Protein AF-G9AC97-F1 (afdb_monomer)

Structure (mmCIF, N/CA/C/O backbone):
data_AF-G9AC97-F1
#
_entry.id   AF-G9AC97-F1
#
loop_
_atom_site.group_PDB
_atom_site.id
_atom_site.type_symbol
_atom_site.label_atom_id
_atom_site.label_alt_id
_atom_site.label_comp_id
_atom_site.label_asym_id
_atom_site.label_entity_id
_atom_site.label_seq_id
_atom_site.pdbx_PDB_ins_code
_atom_site.Cartn_x
_atom_site.Cartn_y
_atom_site.Cartn_z
_atom_site.occupancy
_atom_site.B_iso_or_equiv
_atom_site.auth_seq_id
_atom_site.auth_comp_id
_atom_site.auth_asym_id
_atom_site.auth_atom_id
_atom_site.pdbx_PDB_model_num
ATOM 1 N N . MET A 1 1 ? 3.518 -13.491 -16.924 1.00 42.19 1 MET A N 1
ATOM 2 C CA . MET A 1 1 ? 3.868 -12.393 -15.997 1.00 42.19 1 MET A CA 1
ATOM 3 C C . MET A 1 1 ? 3.693 -12.956 -14.603 1.00 42.19 1 MET A C 1
ATOM 5 O O . MET A 1 1 ? 2.711 -13.653 -14.395 1.00 42.19 1 MET A O 1
ATOM 9 N N . LYS A 1 2 ? 4.682 -12.822 -13.716 1.00 43.00 2 LYS A N 1
ATOM 10 C CA . LYS A 1 2 ? 4.619 -13.433 -12.383 1.00 43.00 2 LYS A CA 1
ATOM 11 C C . LYS A 1 2 ? 3.533 -12.688 -11.613 1.00 43.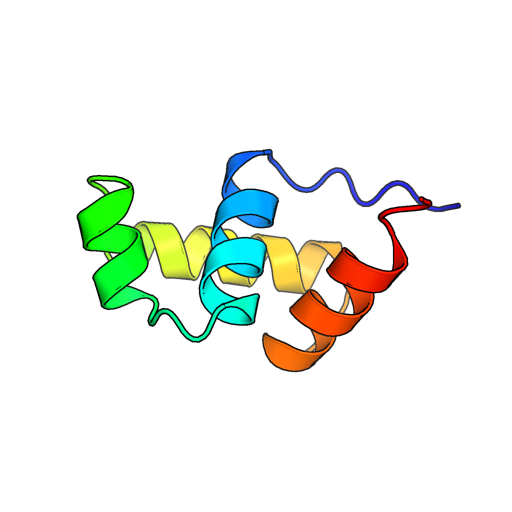00 2 LYS A C 1
ATOM 13 O O . LYS A 1 2 ? 3.754 -11.552 -11.215 1.00 43.00 2 LYS A O 1
ATOM 18 N N . GLU A 1 3 ? 2.346 -13.278 -11.518 1.00 50.94 3 GLU A N 1
ATOM 19 C CA . GLU A 1 3 ? 1.267 -12.758 -10.688 1.00 50.94 3 GLU A CA 1
ATOM 20 C C . GLU A 1 3 ? 1.790 -12.776 -9.256 1.00 50.94 3 GLU A C 1
ATOM 22 O O . GLU A 1 3 ? 1.815 -13.815 -8.600 1.00 50.94 3 GLU A O 1
ATOM 27 N N . TRP A 1 4 ? 2.315 -11.645 -8.785 1.00 59.62 4 TRP A N 1
ATOM 28 C CA . TRP A 1 4 ? 2.551 -11.482 -7.365 1.00 59.62 4 TRP A CA 1
ATOM 29 C C . TRP A 1 4 ? 1.179 -11.553 -6.711 1.00 59.62 4 TRP A C 1
ATOM 31 O O . TRP A 1 4 ? 0.374 -10.621 -6.813 1.00 59.62 4 TRP A O 1
ATOM 41 N N . THR A 1 5 ? 0.892 -12.701 -6.098 1.00 66.94 5 THR A N 1
ATOM 42 C CA . THR A 1 5 ? -0.338 -12.988 -5.358 1.00 66.94 5 THR A CA 1
ATOM 43 C C . THR A 1 5 ? -0.332 -12.211 -4.046 1.00 66.94 5 THR A C 1
ATOM 45 O O . THR A 1 5 ? -0.401 -12.776 -2.960 1.00 66.94 5 THR A O 1
ATOM 48 N N . LEU A 1 6 ? -0.190 -10.890 -4.143 1.00 69.56 6 LEU A N 1
ATOM 49 C CA . LEU A 1 6 ? -0.429 -9.992 -3.035 1.00 69.56 6 LEU A CA 1
ATOM 50 C C . LEU A 1 6 ? -1.872 -10.184 -2.598 1.00 69.56 6 LEU A C 1
ATOM 52 O O . LEU A 1 6 ? -2.795 -10.186 -3.424 1.00 69.56 6 LEU A O 1
ATOM 56 N N . SER A 1 7 ? -2.055 -10.312 -1.295 1.00 76.69 7 SER A N 1
ATOM 57 C CA . SER A 1 7 ? -3.376 -10.332 -0.695 1.00 76.69 7 SER A CA 1
ATOM 58 C C . SER A 1 7 ? -4.119 -9.041 -1.073 1.00 76.69 7 SER A C 1
ATOM 60 O O . SER A 1 7 ? -3.494 -7.984 -1.203 1.00 76.69 7 SER A O 1
ATOM 62 N N . PRO A 1 8 ? -5.456 -9.066 -1.211 1.00 79.00 8 PRO A N 1
ATOM 63 C CA . PRO A 1 8 ? -6.237 -7.864 -1.523 1.00 79.00 8 PRO A CA 1
ATOM 64 C C . PRO A 1 8 ? -5.939 -6.685 -0.582 1.00 79.00 8 PRO A C 1
ATOM 66 O O . PRO A 1 8 ? -5.909 -5.530 -1.006 1.00 79.00 8 PRO A O 1
ATOM 69 N N . LEU A 1 9 ? -5.645 -6.993 0.683 1.00 80.56 9 LEU A N 1
ATOM 70 C CA . LEU A 1 9 ? -5.238 -6.041 1.717 1.00 80.56 9 LEU A CA 1
ATOM 71 C C . LEU A 1 9 ? -3.876 -5.398 1.431 1.00 80.56 9 LEU A C 1
ATOM 73 O O . LEU A 1 9 ? -3.742 -4.182 1.502 1.00 80.56 9 LEU A O 1
ATOM 77 N N . GLU A 1 10 ? -2.885 -6.195 1.034 1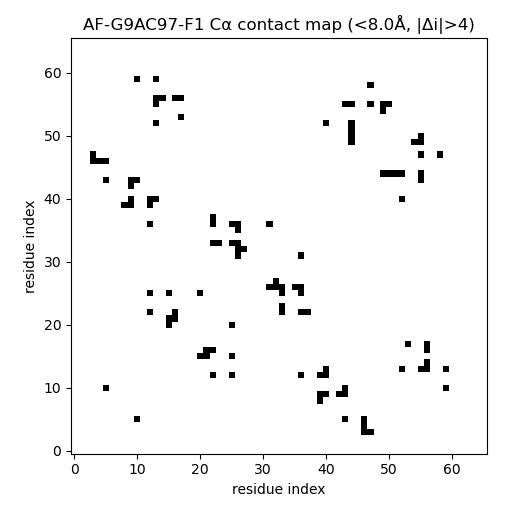.00 84.31 10 GLU A N 1
ATOM 78 C CA . GLU A 1 10 ? -1.534 -5.725 0.705 1.00 84.31 10 GLU A CA 1
ATOM 79 C C . GLU A 1 10 ? -1.567 -4.770 -0.495 1.00 84.31 10 GLU A C 1
ATOM 81 O O . GLU A 1 10 ? -0.971 -3.692 -0.457 1.00 84.31 10 GLU A O 1
ATOM 86 N N . LYS A 1 11 ? -2.350 -5.109 -1.530 1.00 83.00 11 LYS A N 1
ATOM 87 C CA . LYS A 1 11 ? -2.583 -4.224 -2.684 1.00 83.00 11 LYS A CA 1
ATOM 88 C C . LYS A 1 11 ? -3.281 -2.929 -2.278 1.00 83.00 11 LYS A C 1
ATOM 90 O O . LYS A 1 11 ? -2.908 -1.856 -2.744 1.00 83.00 11 LYS A O 1
ATOM 95 N N . THR A 1 12 ? -4.281 -3.023 -1.403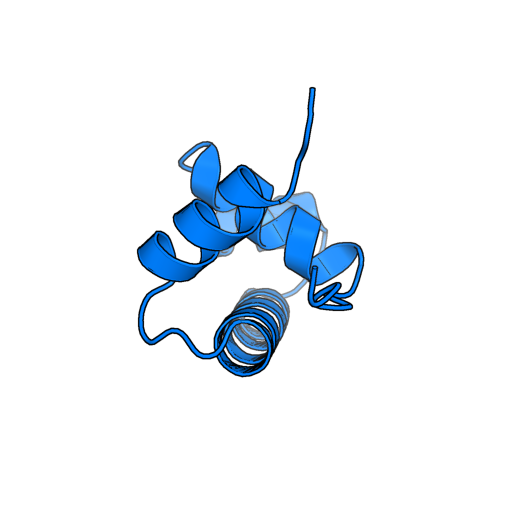 1.00 83.62 12 THR A N 1
ATOM 96 C CA . THR A 1 12 ? -5.033 -1.857 -0.921 1.00 83.62 12 THR A CA 1
ATOM 97 C C . THR A 1 12 ? -4.134 -0.917 -0.119 1.00 83.62 12 THR A C 1
ATOM 99 O O . THR A 1 12 ? -4.146 0.287 -0.370 1.00 83.62 12 THR A O 1
ATOM 102 N N . CYS A 1 13 ? -3.288 -1.456 0.763 1.00 85.31 13 CYS A N 1
ATOM 103 C CA . CYS A 1 13 ? -2.285 -0.693 1.505 1.00 85.31 13 CYS A CA 1
ATOM 104 C C . CYS A 1 13 ? -1.326 0.042 0.557 1.00 85.31 13 CYS A C 1
ATOM 106 O O . CYS A 1 13 ? -1.180 1.259 0.659 1.00 85.31 13 CYS A O 1
ATOM 108 N N . LEU A 1 14 ? -0.731 -0.662 -0.415 1.00 84.44 14 LEU A N 1
ATOM 109 C CA . LEU A 1 14 ? 0.165 -0.047 -1.403 1.00 84.44 14 LEU A CA 1
ATOM 110 C C . LEU A 1 14 ? -0.539 1.039 -2.227 1.00 84.44 14 LEU A C 1
ATOM 112 O O . LEU A 1 14 ? 0.030 2.106 -2.451 1.00 84.44 14 LEU A O 1
ATOM 116 N N . ARG A 1 15 ? -1.796 0.816 -2.624 1.00 84.75 15 ARG A N 1
ATOM 117 C CA . ARG A 1 15 ? -2.607 1.796 -3.360 1.00 84.75 15 ARG A CA 1
ATOM 118 C C . ARG A 1 15 ? -2.873 3.061 -2.546 1.00 84.75 15 ARG A C 1
ATOM 120 O O . ARG A 1 15 ? -2.829 4.161 -3.095 1.00 84.75 15 ARG A O 1
ATOM 127 N N . TRP A 1 16 ? -3.145 2.935 -1.249 1.00 87.50 16 TRP A N 1
ATOM 128 C CA . TRP A 1 16 ? -3.310 4.100 -0.383 1.00 87.50 16 TRP A CA 1
ATOM 129 C C . TRP A 1 16 ? -2.007 4.884 -0.221 1.00 87.50 16 TRP A C 1
ATOM 131 O O . TRP A 1 16 ? -2.036 6.110 -0.341 1.00 87.50 16 TRP A O 1
ATOM 141 N N . ILE A 1 17 ? -0.870 4.204 -0.034 1.00 85.25 17 ILE A N 1
ATOM 142 C CA . ILE A 1 17 ? 0.438 4.877 0.034 1.00 85.25 17 ILE A CA 1
ATOM 143 C C . ILE A 1 17 ? 0.777 5.549 -1.299 1.00 85.25 17 ILE A C 1
ATOM 145 O O . ILE A 1 17 ? 1.239 6.685 -1.307 1.00 85.25 17 ILE A O 1
ATOM 149 N N . SER A 1 18 ? 0.445 4.923 -2.432 1.00 82.44 18 SER A N 1
ATOM 150 C CA . SER A 1 18 ? 0.583 5.533 -3.762 1.00 82.44 18 SER A CA 1
ATOM 151 C C . SER A 1 18 ? -0.218 6.829 -3.917 1.00 82.44 18 SER A C 1
ATOM 153 O O . SER A 1 18 ? 0.132 7.676 -4.732 1.00 82.44 18 SER A O 1
ATOM 155 N N . ARG A 1 19 ? -1.300 6.989 -3.148 1.00 83.94 19 ARG A N 1
ATOM 156 C CA . ARG A 1 19 ? -2.120 8.208 -3.077 1.00 83.94 19 ARG A CA 1
ATOM 157 C C . ARG A 1 19 ? -1.595 9.243 -2.076 1.00 83.94 19 ARG A C 1
ATOM 159 O O . ARG A 1 19 ? -2.244 10.268 -1.889 1.00 83.94 19 ARG A O 1
ATOM 166 N N . GLY A 1 20 ? -0.460 8.982 -1.428 1.00 85.44 20 GLY A N 1
ATOM 167 C CA . GLY A 1 20 ? 0.138 9.858 -0.422 1.00 85.44 20 GLY A CA 1
ATOM 168 C C . GLY A 1 20 ? -0.434 9.692 0.988 1.00 85.44 20 GLY A C 1
ATOM 169 O O . GLY A 1 20 ? -0.189 10.546 1.834 1.00 85.44 20 GLY A O 1
ATOM 170 N N . ARG A 1 21 ? -1.194 8.620 1.262 1.00 87.12 21 ARG A N 1
ATOM 171 C CA . ARG A 1 21 ? -1.638 8.303 2.629 1.00 87.12 21 ARG A CA 1
ATOM 172 C C . ARG A 1 21 ? -0.504 7.683 3.430 1.00 87.12 21 ARG A C 1
ATOM 174 O O . ARG A 1 21 ? 0.256 6.858 2.925 1.00 87.12 21 ARG A O 1
ATOM 181 N N . THR A 1 22 ? -0.455 8.010 4.711 1.00 87.94 22 THR A N 1
ATOM 182 C CA . THR A 1 22 ? 0.473 7.384 5.658 1.00 87.94 22 THR A CA 1
ATOM 183 C C . THR A 1 22 ? -0.083 6.074 6.223 1.00 87.94 22 THR A C 1
ATOM 185 O O . THR A 1 22 ? -1.292 5.862 6.274 1.00 87.94 22 THR A O 1
ATOM 188 N N . VAL A 1 23 ? 0.799 5.197 6.713 1.00 88.38 23 VAL A N 1
ATOM 189 C CA . VAL A 1 23 ? 0.428 3.923 7.363 1.00 88.38 23 VAL A CA 1
ATOM 190 C C . VAL A 1 23 ? -0.565 4.137 8.513 1.00 88.38 23 VAL A C 1
ATOM 192 O O . VAL A 1 23 ? -1.513 3.372 8.656 1.00 88.38 23 VAL A O 1
ATOM 195 N N . ALA A 1 24 ? -0.398 5.209 9.292 1.00 88.75 24 ALA A N 1
ATOM 196 C CA . ALA A 1 24 ? -1.292 5.553 10.398 1.00 88.75 24 ALA A CA 1
ATOM 197 C C . ALA A 1 24 ? -2.705 5.946 9.931 1.00 88.75 24 ALA A C 1
ATOM 199 O O . ALA A 1 24 ? -3.703 5.561 10.544 1.00 88.75 24 ALA A O 1
ATOM 200 N N . GLU A 1 25 ? -2.808 6.674 8.818 1.00 89.75 25 GLU A N 1
ATOM 201 C CA . GLU A 1 25 ? -4.101 6.983 8.207 1.00 89.75 25 GLU A CA 1
ATOM 202 C C . GLU A 1 25 ? -4.749 5.739 7.611 1.00 89.75 25 GLU A C 1
ATOM 204 O O . GLU A 1 25 ? -5.947 5.547 7.771 1.00 89.75 25 GLU A O 1
ATOM 209 N N . ILE A 1 26 ? -3.970 4.881 6.950 1.00 89.75 26 ILE A N 1
ATOM 210 C CA . ILE A 1 26 ? -4.468 3.624 6.379 1.00 89.75 26 ILE A CA 1
ATOM 211 C C . ILE A 1 26 ? -4.993 2.719 7.487 1.00 89.75 26 ILE A C 1
ATOM 213 O O . ILE A 1 26 ? -6.088 2.188 7.359 1.00 89.75 26 ILE A O 1
ATOM 217 N N . ALA A 1 27 ? -4.261 2.604 8.593 1.00 90.06 27 ALA A N 1
ATOM 218 C CA . ALA A 1 27 ? -4.689 1.879 9.782 1.00 90.06 27 ALA A CA 1
ATOM 219 C C . ALA A 1 27 ? -6.033 2.414 10.299 1.00 90.06 27 ALA A C 1
ATOM 221 O O . ALA A 1 27 ? -6.967 1.648 10.526 1.00 90.06 27 ALA A O 1
ATOM 222 N N . SER A 1 28 ? -6.168 3.740 10.367 1.00 90.69 28 SER A N 1
ATOM 223 C CA . SER A 1 28 ? -7.415 4.402 10.765 1.00 90.69 28 SER A CA 1
ATOM 224 C C . SER A 1 28 ? -8.563 4.168 9.768 1.00 90.69 28 SER A C 1
ATOM 226 O O . SER A 1 28 ? -9.709 4.026 10.184 1.00 90.69 28 SER A O 1
ATOM 228 N N . LEU A 1 29 ? -8.274 4.105 8.463 1.00 87.38 29 LEU A N 1
ATOM 229 C CA . LEU A 1 29 ? -9.258 3.875 7.395 1.00 87.38 29 LEU A CA 1
ATOM 230 C C . LEU A 1 29 ? -9.712 2.414 7.301 1.00 87.38 29 LEU A C 1
ATOM 232 O O . LEU A 1 29 ? -10.893 2.154 7.093 1.00 87.38 29 LEU A O 1
ATOM 236 N N . GLU A 1 30 ? -8.784 1.468 7.431 1.00 85.06 30 GLU A N 1
ATOM 237 C CA . GLU A 1 30 ? -9.076 0.031 7.438 1.00 85.06 30 GLU A CA 1
ATOM 238 C C . GLU A 1 30 ? -9.612 -0.460 8.790 1.00 85.06 30 GLU A C 1
ATOM 240 O O . GLU A 1 30 ? -10.091 -1.590 8.878 1.00 85.06 30 GLU A O 1
ATOM 245 N N . GLY A 1 31 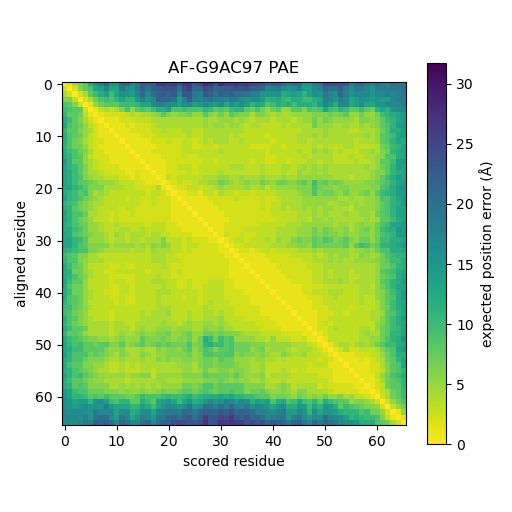? -9.536 0.358 9.846 1.00 88.69 31 GLY A N 1
ATOM 246 C CA . GLY A 1 31 ? -9.904 -0.053 11.202 1.00 88.69 31 GLY A CA 1
ATOM 247 C C . GLY A 1 31 ? -8.943 -1.093 11.783 1.00 88.69 31 GLY A C 1
ATOM 248 O O . GLY A 1 31 ? -9.360 -1.980 12.526 1.00 88.69 31 GLY A O 1
ATOM 249 N N . LYS A 1 32 ? -7.661 -1.009 11.419 1.00 89.44 32 LYS A N 1
ATOM 250 C CA . LYS A 1 32 ? -6.591 -1.912 11.860 1.00 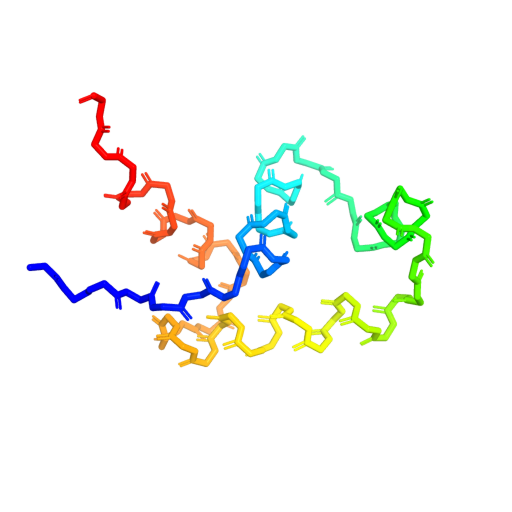89.44 32 LYS A CA 1
ATOM 251 C C . LYS A 1 32 ? -5.536 -1.170 12.665 1.00 89.44 32 LYS A C 1
ATOM 253 O O . LYS A 1 32 ? -5.512 0.057 12.691 1.00 89.44 32 LYS A O 1
ATOM 258 N N . SER A 1 33 ? -4.634 -1.909 13.306 1.00 91.81 33 SER A N 1
ATOM 259 C CA . SER A 1 33 ? -3.488 -1.289 13.970 1.00 91.81 33 SER A CA 1
ATOM 260 C C . SER A 1 33 ? -2.420 -0.907 12.951 1.00 91.81 33 SER A C 1
ATOM 262 O O . SER A 1 33 ? -2.249 -1.570 11.930 1.00 91.81 33 SER A O 1
ATOM 264 N N . VAL A 1 34 ? -1.633 0.123 13.265 1.00 90.56 34 VAL A N 1
ATOM 265 C CA . VAL A 1 34 ? -0.464 0.517 12.458 1.00 90.56 34 VAL A CA 1
ATOM 266 C C . VAL A 1 34 ? 0.473 -0.674 12.232 1.00 90.56 34 VAL A C 1
ATOM 268 O O . VAL A 1 34 ? 0.892 -0.909 11.105 1.00 90.56 34 VAL A O 1
ATOM 271 N N . ALA A 1 35 ? 0.689 -1.489 13.269 1.00 91.00 35 ALA A N 1
ATOM 272 C CA . ALA A 1 35 ? 1.503 -2.700 13.198 1.00 91.00 35 ALA A CA 1
ATOM 273 C C . ALA A 1 35 ? 0.969 -3.744 12.198 1.00 91.00 35 ALA A C 1
ATOM 275 O O . ALA A 1 35 ? 1.759 -4.398 11.520 1.00 91.00 35 ALA A O 1
ATOM 276 N N . ASP A 1 36 ? -0.356 -3.888 12.067 1.00 90.19 36 ASP A N 1
ATOM 277 C CA . ASP A 1 36 ? -0.951 -4.779 11.064 1.00 90.19 36 ASP A CA 1
ATOM 278 C C . ASP A 1 36 ? -0.653 -4.270 9.651 1.00 90.19 36 ASP A C 1
ATOM 280 O O . ASP A 1 36 ? -0.241 -5.045 8.788 1.00 90.19 36 ASP A O 1
ATOM 284 N N . ILE A 1 37 ? -0.816 -2.960 9.422 1.00 90.44 37 ILE A N 1
ATOM 285 C CA . ILE A 1 37 ? -0.529 -2.333 8.125 1.00 90.44 37 ILE A CA 1
ATOM 286 C C . ILE A 1 37 ? 0.957 -2.449 7.777 1.00 90.44 37 ILE A C 1
ATOM 288 O O . ILE A 1 37 ? 1.283 -2.839 6.656 1.00 90.44 37 ILE A O 1
ATOM 292 N N . GLU A 1 38 ? 1.863 -2.185 8.721 1.00 89.69 38 GLU A N 1
ATOM 293 C CA . GLU A 1 38 ? 3.301 -2.414 8.526 1.00 89.69 38 GLU A CA 1
ATOM 294 C C . GLU A 1 38 ? 3.595 -3.877 8.188 1.00 89.69 38 GLU A C 1
ATOM 296 O O . GLU A 1 38 ? 4.346 -4.148 7.251 1.00 89.69 38 GLU A O 1
ATOM 301 N N . GLY A 1 39 ? 2.948 -4.824 8.871 1.00 89.94 39 GLY A N 1
ATOM 302 C CA . GLY A 1 39 ? 3.072 -6.249 8.579 1.00 89.94 39 GLY A CA 1
ATOM 303 C C . GLY A 1 39 ? 2.634 -6.609 7.156 1.00 89.94 39 GLY A C 1
ATOM 304 O O . GLY A 1 39 ? 3.342 -7.342 6.461 1.00 89.94 39 GLY A O 1
ATOM 305 N N . TYR A 1 40 ? 1.506 -6.071 6.680 1.00 86.94 40 TYR A N 1
ATOM 306 C CA . TYR A 1 40 ? 1.066 -6.263 5.293 1.00 86.94 40 TYR A CA 1
ATOM 307 C C . TYR A 1 40 ? 2.044 -5.643 4.296 1.00 86.94 40 TYR A C 1
ATOM 309 O O . TYR A 1 40 ? 2.364 -6.265 3.287 1.00 86.94 40 TYR A O 1
ATOM 317 N N . LEU A 1 41 ? 2.573 -4.454 4.585 1.00 85.38 41 LEU A N 1
ATOM 318 C CA . LEU A 1 41 ? 3.567 -3.812 3.728 1.00 85.38 41 LEU A CA 1
ATOM 319 C C . LEU A 1 41 ? 4.859 -4.622 3.667 1.00 85.38 41 LEU A C 1
ATOM 321 O O . LEU A 1 41 ? 5.366 -4.847 2.577 1.00 85.38 41 LEU A O 1
ATOM 325 N N . GLN A 1 42 ? 5.364 -5.131 4.791 1.00 88.38 42 GLN A N 1
ATOM 326 C CA . GLN A 1 42 ? 6.556 -5.981 4.797 1.00 88.38 42 GLN A CA 1
ATOM 327 C C . GLN A 1 42 ? 6.360 -7.269 3.998 1.00 88.38 42 GLN A C 1
ATOM 329 O O . GLN A 1 42 ? 7.248 -7.666 3.242 1.00 88.38 42 GLN A O 1
ATOM 334 N N . ARG A 1 43 ? 5.193 -7.910 4.115 1.00 87.75 43 ARG A N 1
ATOM 335 C CA . ARG A 1 43 ? 4.862 -9.090 3.304 1.00 87.75 43 ARG A CA 1
ATOM 336 C C . ARG A 1 43 ? 4.760 -8.737 1.827 1.00 87.75 43 ARG A C 1
ATOM 338 O O . ARG A 1 43 ? 5.290 -9.475 1.001 1.00 87.75 43 ARG A O 1
ATOM 345 N N . ALA A 1 44 ? 4.172 -7.588 1.502 1.00 84.81 44 ALA A N 1
ATOM 346 C CA . ALA A 1 44 ? 4.101 -7.093 0.137 1.00 84.81 44 ALA A CA 1
ATOM 347 C C . ALA A 1 44 ? 5.493 -6.810 -0.445 1.00 84.81 44 ALA A C 1
ATOM 349 O O . ALA A 1 44 ? 5.785 -7.235 -1.557 1.00 84.81 44 ALA A O 1
ATOM 350 N N . LEU A 1 45 ? 6.377 -6.163 0.321 1.00 86.06 45 LEU A N 1
ATOM 351 C CA . LEU A 1 45 ? 7.773 -5.914 -0.047 1.00 86.06 45 LEU A CA 1
ATOM 352 C C . LEU A 1 45 ? 8.520 -7.226 -0.313 1.00 86.06 45 LEU A C 1
ATOM 354 O O . LEU A 1 45 ? 9.189 -7.354 -1.337 1.00 86.06 45 LEU A O 1
ATOM 358 N N . ALA A 1 46 ? 8.359 -8.215 0.571 1.00 86.69 46 ALA A N 1
ATOM 359 C CA . ALA A 1 46 ? 8.962 -9.535 0.418 1.00 86.69 46 ALA A CA 1
ATOM 360 C C . ALA A 1 46 ? 8.419 -10.282 -0.810 1.00 86.69 46 ALA A C 1
ATOM 362 O O . ALA A 1 46 ? 9.192 -10.870 -1.562 1.00 86.69 46 ALA A O 1
ATOM 363 N N . ALA A 1 47 ? 7.107 -10.225 -1.052 1.00 83.75 47 ALA A N 1
ATOM 364 C CA . ALA A 1 47 ? 6.470 -10.850 -2.209 1.00 83.75 47 ALA A CA 1
ATOM 365 C C . ALA A 1 47 ? 6.901 -10.199 -3.532 1.00 83.75 47 ALA A C 1
ATOM 367 O O . ALA A 1 47 ? 7.092 -10.891 -4.530 1.00 83.75 47 ALA A O 1
ATOM 368 N N . LEU A 1 48 ? 7.076 -8.877 -3.527 1.00 80.81 48 LEU A N 1
ATOM 369 C CA . LEU A 1 48 ? 7.547 -8.090 -4.662 1.00 80.81 48 LEU A CA 1
ATOM 370 C C . LEU A 1 48 ? 9.078 -8.108 -4.802 1.00 80.81 48 LEU A C 1
ATOM 372 O O . LEU A 1 48 ? 9.585 -7.582 -5.791 1.00 80.81 48 LEU A O 1
ATOM 376 N N . GLU A 1 49 ? 9.811 -8.714 -3.864 1.00 84.69 49 GLU A N 1
ATOM 377 C CA . GLU A 1 49 ? 11.280 -8.740 -3.816 1.00 84.69 49 GLU A CA 1
ATOM 378 C C . GLU A 1 49 ? 11.904 -7.335 -3.933 1.00 84.69 49 GLU A C 1
ATOM 380 O O . GLU A 1 49 ? 12.871 -7.125 -4.665 1.00 84.69 49 GLU A O 1
ATOM 385 N N . VAL A 1 50 ? 11.324 -6.350 -3.243 1.00 86.12 50 VAL A N 1
ATOM 386 C CA . VAL A 1 50 ? 11.808 -4.958 -3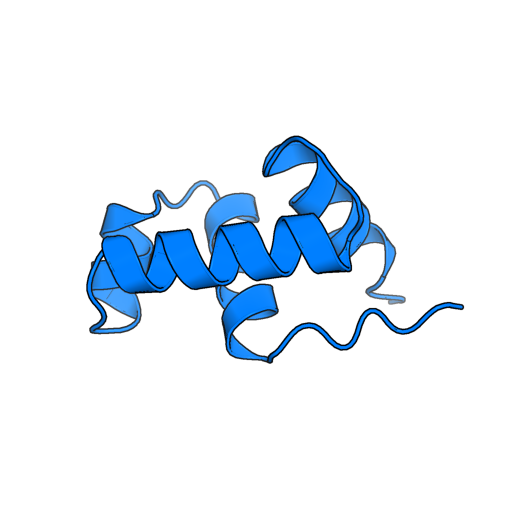.223 1.00 86.12 50 VAL A CA 1
ATOM 387 C C . VAL A 1 50 ? 12.258 -4.542 -1.828 1.00 86.12 50 VAL A C 1
ATOM 389 O O . VAL A 1 50 ? 11.898 -5.169 -0.830 1.00 86.12 50 VAL A O 1
ATOM 392 N N . ARG A 1 51 ? 13.048 -3.468 -1.752 1.00 83.50 51 ARG A N 1
ATOM 393 C CA . ARG A 1 51 ? 13.594 -2.968 -0.482 1.00 83.50 51 ARG A CA 1
ATOM 394 C C . ARG A 1 51 ? 12.852 -1.748 0.047 1.00 83.50 51 ARG A C 1
ATOM 396 O O . ARG A 1 51 ? 12.876 -1.525 1.253 1.00 83.50 51 ARG A O 1
ATOM 403 N N . SER A 1 52 ? 12.170 -1.015 -0.829 1.00 82.00 52 SER A N 1
ATOM 404 C CA . SER A 1 52 ? 11.424 0.187 -0.464 1.00 82.00 52 SER A CA 1
ATOM 405 C C . SER A 1 52 ? 9.952 0.111 -0.845 1.00 82.00 52 SER A C 1
ATOM 407 O O . SER A 1 52 ? 9.576 -0.434 -1.883 1.00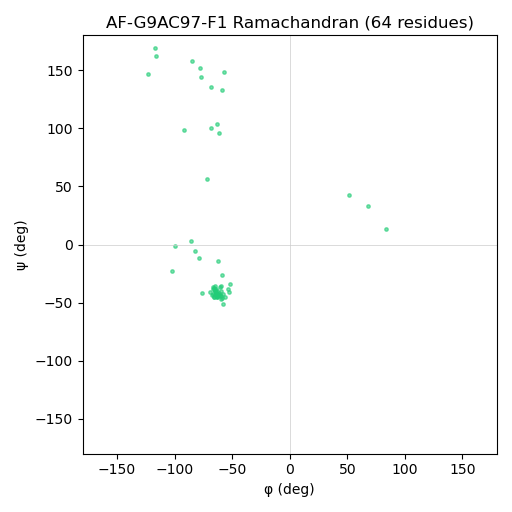 82.00 52 SER A O 1
ATOM 409 N N . THR A 1 53 ? 9.106 0.737 -0.027 1.00 77.62 53 THR A N 1
ATOM 410 C CA . THR A 1 53 ? 7.665 0.861 -0.290 1.00 77.62 53 THR A CA 1
ATOM 411 C C . THR A 1 53 ? 7.399 1.588 -1.605 1.00 77.62 53 THR A C 1
ATOM 413 O O . THR A 1 53 ? 6.506 1.196 -2.343 1.00 77.62 53 THR A O 1
ATOM 416 N N . GLU A 1 54 ? 8.221 2.579 -1.952 1.00 80.94 54 GLU A N 1
ATOM 417 C CA . GLU A 1 54 ? 8.166 3.270 -3.247 1.00 80.94 54 GLU A CA 1
ATOM 418 C C . GLU A 1 54 ? 8.413 2.319 -4.427 1.00 80.94 54 GLU A C 1
ATOM 420 O O . GLU A 1 54 ? 7.666 2.339 -5.405 1.00 80.94 54 GLU A O 1
ATOM 425 N N . GLU A 1 55 ? 9.402 1.425 -4.318 1.00 83.38 55 GLU A N 1
ATOM 426 C CA . GLU A 1 55 ? 9.654 0.394 -5.331 1.00 83.38 55 GLU A CA 1
ATOM 427 C C . GLU A 1 55 ? 8.486 -0.595 -5.421 1.00 83.38 55 GLU A C 1
ATOM 429 O O . GLU A 1 55 ? 8.096 -0.986 -6.521 1.00 83.38 55 GLU A O 1
ATOM 434 N N . ALA A 1 56 ? 7.895 -0.978 -4.282 1.00 83.06 56 ALA A N 1
ATOM 435 C CA . ALA A 1 56 ? 6.711 -1.836 -4.261 1.00 83.06 56 ALA A CA 1
ATOM 436 C C . ALA A 1 56 ? 5.525 -1.180 -4.966 1.00 83.06 56 ALA A C 1
ATOM 438 O O . ALA A 1 56 ? 4.839 -1.839 -5.741 1.00 83.06 56 ALA A O 1
ATOM 439 N N . ILE A 1 57 ? 5.299 0.112 -4.729 1.00 79.94 57 ILE A N 1
ATOM 440 C CA . ILE A 1 57 ? 4.244 0.887 -5.385 1.00 79.94 57 ILE A CA 1
ATOM 441 C C . ILE A 1 57 ? 4.497 0.964 -6.890 1.00 79.94 57 ILE A C 1
ATOM 443 O O . ILE A 1 57 ? 3.577 0.733 -7.672 1.00 79.94 57 ILE A O 1
ATOM 447 N N . ALA A 1 58 ? 5.733 1.239 -7.313 1.00 80.88 58 ALA A N 1
ATOM 448 C CA . ALA A 1 58 ? 6.089 1.272 -8.728 1.00 80.88 58 ALA A CA 1
ATOM 449 C C . ALA A 1 58 ? 5.829 -0.088 -9.403 1.00 80.88 58 ALA A C 1
ATOM 451 O O . ALA A 1 58 ? 5.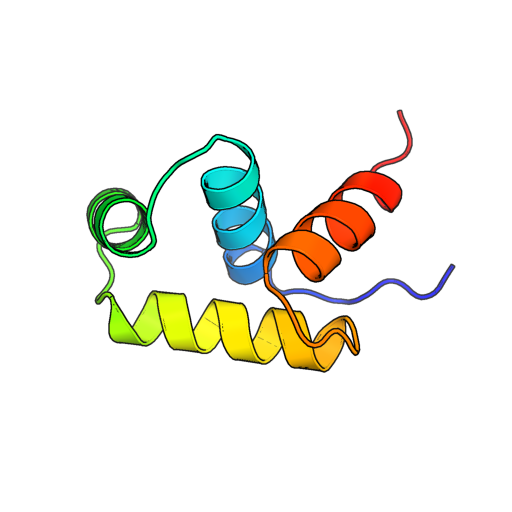175 -0.146 -10.444 1.00 80.88 58 ALA A O 1
ATOM 452 N N . LYS A 1 59 ? 6.253 -1.194 -8.777 1.00 78.56 59 LYS A N 1
ATOM 453 C CA . LYS A 1 59 ? 6.005 -2.563 -9.270 1.00 78.56 59 LYS A CA 1
ATOM 454 C C . LYS A 1 59 ? 4.528 -2.951 -9.278 1.00 78.56 59 LYS A C 1
ATOM 456 O O . LYS A 1 59 ? 4.086 -3.643 -10.194 1.00 78.56 59 LYS A O 1
ATOM 461 N N . ALA A 1 60 ? 3.782 -2.538 -8.256 1.00 72.44 60 ALA A N 1
ATOM 462 C CA . ALA A 1 60 ? 2.358 -2.820 -8.141 1.00 72.44 60 ALA A CA 1
ATOM 463 C C . ALA A 1 60 ? 1.557 -2.081 -9.222 1.00 72.44 60 ALA A C 1
ATOM 465 O O . ALA A 1 60 ? 0.725 -2.707 -9.871 1.00 72.44 60 ALA A O 1
ATOM 466 N N . ASN A 1 61 ? 1.859 -0.802 -9.477 1.00 66.44 61 ASN A N 1
ATOM 467 C CA . ASN A 1 61 ? 1.220 -0.016 -10.541 1.00 66.44 61 ASN A CA 1
ATOM 468 C C . ASN A 1 61 ? 1.576 -0.532 -11.946 1.00 66.44 61 ASN A C 1
ATOM 470 O O . ASN A 1 61 ? 0.712 -0.579 -12.811 1.00 66.44 61 ASN A O 1
ATOM 474 N N . LEU A 1 62 ? 2.815 -0.991 -12.169 1.00 59.66 62 LEU A N 1
ATOM 475 C CA . LEU A 1 62 ? 3.234 -1.628 -13.432 1.00 59.66 62 LEU A CA 1
ATOM 476 C C . LEU A 1 62 ? 2.480 -2.935 -13.749 1.00 59.66 62 LEU A C 1
ATOM 478 O O . LEU A 1 62 ? 2.580 -3.437 -14.866 1.00 59.66 62 LEU A O 1
ATOM 482 N N . SER A 1 63 ? 1.770 -3.508 -12.772 1.00 53.22 63 SER A N 1
ATOM 483 C CA . SER A 1 63 ? 1.034 -4.768 -12.916 1.00 53.22 63 SER A CA 1
ATOM 484 C C . SER A 1 63 ? -0.474 -4.587 -13.149 1.00 53.22 63 SER A C 1
ATOM 486 O O . SER A 1 63 ? -1.160 -5.596 -13.295 1.00 53.22 63 SER A O 1
ATOM 488 N N . GLU A 1 64 ? -1.005 -3.357 -13.174 1.00 46.62 64 GLU A N 1
ATOM 489 C CA . GLU A 1 64 ? -2.371 -3.083 -13.653 1.00 46.62 64 GLU A CA 1
ATOM 490 C C . GLU A 1 64 ? -2.286 -2.755 -15.162 1.00 46.62 64 GLU A C 1
ATOM 492 O O . GLU A 1 64 ? -1.900 -1.639 -15.507 1.00 46.62 64 GLU A O 1
ATOM 497 N N . PRO A 1 65 ? -2.556 -3.705 -16.086 1.00 42.62 65 PRO A N 1
ATOM 498 C CA . PRO A 1 65 ? -2.814 -3.343 -17.476 1.00 42.62 65 PRO A CA 1
ATOM 499 C C . PRO A 1 65 ? -4.152 -2.590 -17.545 1.00 42.62 65 PRO A C 1
ATOM 501 O O . PRO A 1 65 ? -5.113 -3.000 -16.890 1.00 42.62 65 PRO A O 1
ATOM 504 N N . GLU A 1 66 ? -4.181 -1.489 -18.303 1.00 36.81 66 GLU A N 1
ATOM 505 C CA . GLU A 1 66 ? -5.413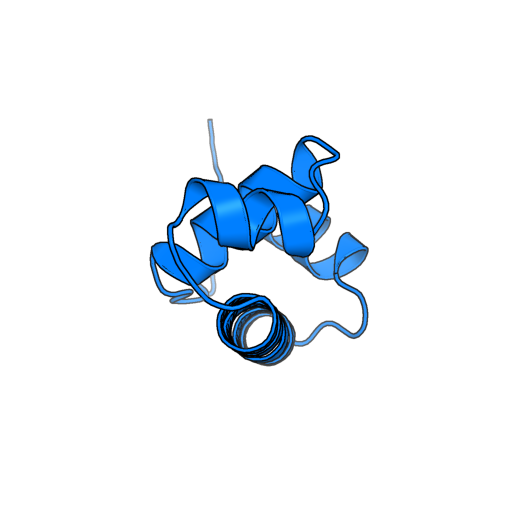 -0.783 -18.703 1.00 36.81 66 GLU A CA 1
ATOM 506 C C . GLU A 1 66 ? -6.441 -1.715 -19.364 1.00 36.81 66 GLU A C 1
ATOM 508 O O . GLU A 1 66 ? -6.026 -2.637 -20.112 1.00 36.81 66 GLU A O 1
#

Solvent-accessible surface area (backbone atoms only — not comparable to full-atom values): 3909 Å² total; per-residue (Å²): 128,88,78,69,82,60,51,75,64,33,53,49,53,42,52,41,44,70,72,71,47,50,60,64,54,48,10,65,73,73,74,48,51,50,67,57,45,51,50,35,49,53,52,41,25,60,67,66,70,42,93,44,71,68,55,36,36,54,56,54,57,74,66,61,80,131

Mean predicted aligned error: 6.22 Å

Nearest PDB structures (foldseek):
  2q0o-assembly1_B  TM=8.882E-01  e=9.252E-04  Sinorhizobium fredii NGR234
  7r3h-assembly2_C  TM=9.188E-01  e=3.048E-03  Pseudomonas aeruginosa PAO1
  7dwm-assembly1_B  TM=9.058E-01  e=3.434E-03  Hapunavirus VP882
  3szt-assembly1_B  TM=9.577E-01  e=1.717E-02  Pseudomonas aeruginosa
  6jqs-assembly1_A  TM=9.717E-01  e=2.313E-02  Paenisporosarcina sp. TG-14

pLDDT: mean 79.46, std 13.73, range [36.81, 91.81]

InterPro domains:
  IPR000792 Transcription regulator LuxR, C-terminal [PF00196] (5-59)
  IPR000792 Transcription regulator LuxR, C-terminal [SM00421] (3-60)
  IPR016032 Signal transduction response regulator, C-terminal effector [SSF46894] (4-60)
  IPR036388 Winged helix-like DNA-binding domain superfamily [G3DSA:1.10.10.10] (5-63)

Organism: Sinorhizobium fredii (strain HH103) (NCBI:txid1117943)

Foldseek 3Di:
DPPLPQPPLLLVLLVCVVVVDDLCVVCVVVVHDSVVSVVSPVVLCVSQVHDDSVVSSVSSVVPDDD

Secondary structure (DSSP, 8-state):
-------HHHHHHHHHHHTT--HHHHHHHHT--HHHHHHHHHHHHHHHT-SSHHHHHHHHHTT---

Radius of gyration: 11.16 Å; Cα contacts (8 Å, |Δi|>4): 58; chains: 1; bounding box: 24×23×33 Å

Sequence (66 aa):
MKEWTLSPLEKTCLRWISRGRTVAEIASLEGKSVADIEGYLQRALAALEVRSTEEAIAKANLSEPE